Protein AF-A0A1C5WL73-F1 (afdb_monomer)

Structure (mmCIF, N/CA/C/O backbone):
data_AF-A0A1C5WL73-F1
#
_entry.id   AF-A0A1C5WL73-F1
#
loop_
_atom_site.group_PDB
_atom_site.id
_atom_site.type_symbol
_atom_site.label_atom_id
_atom_site.label_alt_id
_atom_site.label_comp_id
_atom_site.label_asym_id
_atom_site.label_entity_id
_atom_site.label_seq_id
_atom_site.pdbx_PDB_ins_code
_atom_site.Cartn_x
_atom_site.Cartn_y
_atom_site.Cartn_z
_atom_site.occupancy
_atom_site.B_iso_or_equiv
_atom_site.auth_seq_id
_atom_site.auth_comp_id
_atom_site.auth_asym_id
_atom_site.auth_atom_id
_atom_site.pdbx_PDB_model_num
ATOM 1 N N . MET A 1 1 ? 8.509 -14.985 10.204 1.00 79.94 1 MET A N 1
ATOM 2 C CA . MET A 1 1 ? 7.549 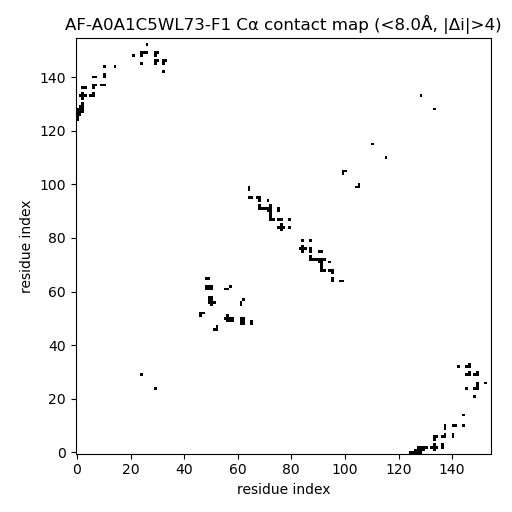-15.998 10.699 1.00 79.94 1 MET A CA 1
ATOM 3 C C . MET A 1 1 ? 7.414 -15.956 12.215 1.00 79.94 1 MET A C 1
ATOM 5 O O . MET A 1 1 ? 6.325 -15.650 12.672 1.00 79.94 1 MET A O 1
ATOM 9 N N . GLY A 1 2 ? 8.491 -16.142 12.996 1.00 83.69 2 GLY A N 1
ATOM 10 C CA . GLY A 1 2 ? 8.420 -16.060 14.467 1.00 83.69 2 GLY A CA 1
ATOM 11 C C . GLY A 1 2 ? 7.884 -14.722 14.998 1.00 83.69 2 GLY A C 1
ATOM 12 O O . GLY A 1 2 ? 7.007 -14.712 15.851 1.00 83.69 2 GLY A O 1
ATOM 13 N N . ALA A 1 3 ? 8.327 -13.600 14.417 1.00 87.06 3 ALA A N 1
ATOM 14 C CA . ALA A 1 3 ? 7.825 -12.265 14.759 1.00 87.06 3 ALA A CA 1
ATOM 15 C C . ALA A 1 3 ? 6.327 -12.059 14.473 1.00 87.06 3 ALA A C 1
ATOM 17 O O . ALA A 1 3 ? 5.632 -11.468 15.286 1.00 87.06 3 ALA A O 1
ATOM 18 N N . VAL A 1 4 ? 5.825 -12.590 13.353 1.00 88.19 4 VAL A N 1
ATOM 19 C CA . VAL A 1 4 ? 4.406 -12.489 12.965 1.00 88.19 4 VAL A CA 1
ATOM 20 C C . VAL A 1 4 ? 3.526 -13.345 13.872 1.00 88.19 4 VAL A C 1
ATOM 22 O O . VAL A 1 4 ? 2.472 -12.888 14.291 1.00 88.19 4 VAL A O 1
ATOM 25 N N . LEU A 1 5 ? 3.983 -14.547 14.238 1.00 89.19 5 LEU A N 1
ATOM 26 C CA . LEU A 1 5 ? 3.274 -15.417 15.182 1.00 89.19 5 LEU A CA 1
ATOM 27 C C . LEU A 1 5 ? 3.154 -14.775 16.569 1.00 89.19 5 LEU A C 1
ATOM 29 O O . LEU A 1 5 ? 2.060 -14.706 17.119 1.00 89.19 5 LEU A O 1
ATOM 33 N N . ILE A 1 6 ? 4.268 -14.285 17.123 1.00 89.31 6 ILE A N 1
ATOM 34 C CA . ILE A 1 6 ? 4.273 -13.633 18.441 1.00 89.31 6 ILE A CA 1
ATOM 3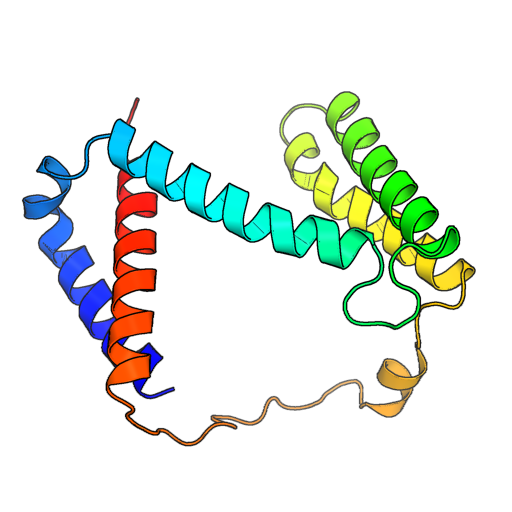5 C C . ILE A 1 6 ? 3.481 -12.326 18.396 1.00 89.31 6 ILE A C 1
ATOM 37 O O . ILE A 1 6 ? 2.661 -12.083 19.276 1.00 89.31 6 ILE A O 1
ATOM 41 N N . GLY A 1 7 ? 3.692 -11.507 17.365 1.00 88.44 7 GLY A N 1
ATOM 42 C CA . GLY A 1 7 ? 2.951 -10.266 17.183 1.00 88.44 7 GLY A CA 1
ATOM 43 C C . GLY A 1 7 ? 1.445 -10.503 17.102 1.00 88.44 7 GLY A C 1
ATOM 44 O O . GLY A 1 7 ? 0.702 -9.825 17.800 1.00 88.44 7 GLY A O 1
ATOM 45 N N . GLY A 1 8 ? 1.003 -11.500 16.330 1.00 88.75 8 GLY A N 1
ATOM 46 C CA . GLY A 1 8 ? -0.418 -11.817 16.178 1.00 88.75 8 GLY A CA 1
ATOM 47 C C . GLY A 1 8 ? -1.038 -12.382 17.457 1.00 88.75 8 GLY A C 1
ATOM 48 O O . GLY A 1 8 ? -2.182 -12.074 17.771 1.00 88.75 8 GLY A O 1
ATOM 49 N N . LEU A 1 9 ? -0.280 -13.151 18.250 1.00 90.44 9 LEU A N 1
ATOM 50 C CA . LEU A 1 9 ? -0.714 -13.578 19.587 1.00 90.44 9 LEU A CA 1
ATOM 51 C C . LEU A 1 9 ? -0.907 -12.383 20.530 1.00 90.44 9 LEU A C 1
ATOM 53 O O . LEU A 1 9 ? -1.890 -12.332 21.270 1.00 90.44 9 LEU A O 1
ATOM 57 N N . ILE A 1 10 ? 0.017 -11.420 20.498 1.00 88.31 10 ILE A N 1
ATOM 58 C CA . ILE A 1 10 ? -0.059 -10.203 21.313 1.00 88.31 10 ILE A CA 1
ATOM 59 C C . ILE A 1 10 ? -1.235 -9.329 20.865 1.00 88.31 10 ILE A C 1
ATOM 61 O O . ILE A 1 10 ? -2.013 -8.900 21.711 1.00 88.31 10 ILE A O 1
ATOM 65 N N . GLU A 1 11 ? -1.403 -9.105 19.560 1.00 87.00 11 GLU A N 1
ATOM 66 C CA . GLU A 1 11 ? -2.535 -8.353 19.002 1.00 87.00 11 GLU A CA 1
ATOM 67 C C . GLU A 1 11 ? -3.869 -9.018 19.328 1.00 87.00 11 GLU A C 1
ATOM 69 O O . GLU A 1 11 ? -4.788 -8.346 19.780 1.00 87.00 11 GLU A O 1
ATOM 74 N N . GLY A 1 12 ? -3.967 -10.341 19.177 1.00 86.25 12 GLY A N 1
ATOM 75 C CA . GLY A 1 12 ? -5.165 -11.093 19.538 1.00 86.25 12 GLY A CA 1
ATOM 76 C C . GLY A 1 12 ? -5.514 -10.930 21.018 1.00 86.25 12 GLY A C 1
ATOM 77 O O . GLY A 1 12 ? -6.669 -10.683 21.357 1.00 86.25 12 GLY A O 1
ATOM 78 N N . CYS A 1 13 ? -4.514 -10.982 21.902 1.00 86.81 13 CYS A N 1
ATOM 79 C CA . CYS A 1 13 ? -4.705 -10.709 23.326 1.00 86.81 13 CYS A CA 1
ATOM 80 C C . CYS A 1 13 ? -5.170 -9.259 23.567 1.00 86.81 13 CYS A C 1
ATOM 82 O O . CYS A 1 13 ? -6.152 -9.036 24.270 1.00 86.81 13 CYS A O 1
ATOM 84 N N . LEU A 1 14 ? -4.536 -8.273 22.924 1.00 82.75 14 LEU A N 1
ATOM 85 C CA . LEU A 1 14 ? -4.933 -6.860 23.003 1.00 82.75 14 LEU A CA 1
ATOM 86 C C . LEU A 1 14 ? -6.360 -6.621 22.486 1.00 82.75 14 LEU A C 1
ATOM 88 O O . LEU A 1 14 ? -7.105 -5.854 23.091 1.00 82.75 14 LEU A O 1
ATOM 92 N N . GLY A 1 15 ? -6.760 -7.307 21.415 1.00 81.94 15 GLY A N 1
ATOM 93 C CA . GLY A 1 15 ? -8.109 -7.266 20.858 1.00 81.94 15 GLY A CA 1
ATOM 94 C C . GLY A 1 15 ? -9.160 -7.807 21.828 1.00 81.94 15 GLY A C 1
ATOM 95 O O . GLY A 1 15 ? -10.231 -7.218 21.967 1.00 81.94 15 GLY A O 1
ATOM 96 N N . LEU A 1 16 ? -8.844 -8.867 22.578 1.00 82.56 16 LEU A N 1
ATOM 97 C CA . LEU A 1 16 ? -9.726 -9.377 23.637 1.00 82.56 16 LEU A CA 1
ATOM 98 C C . LEU A 1 16 ? -9.891 -8.370 24.790 1.00 82.56 16 LEU A C 1
ATOM 100 O O . LEU A 1 16 ? -10.983 -8.253 25.347 1.00 82.56 16 LEU A O 1
ATOM 104 N N . LEU A 1 17 ? -8.843 -7.604 25.111 1.00 81.19 17 LEU A N 1
ATOM 105 C CA . LEU A 1 17 ? -8.872 -6.528 26.112 1.00 81.19 17 LEU A CA 1
ATOM 106 C C . LEU A 1 17 ? -9.294 -5.160 25.530 1.00 81.19 17 LEU A C 1
ATOM 108 O O . LEU A 1 17 ? -9.256 -4.141 26.228 1.00 81.19 17 LEU A O 1
ATOM 112 N N . ALA A 1 18 ? -9.754 -5.107 24.273 1.00 74.19 18 ALA A N 1
ATOM 113 C CA . ALA A 1 18 ? -10.097 -3.852 23.600 1.00 74.19 18 ALA A CA 1
ATOM 114 C C . ALA A 1 18 ? -11.206 -3.073 24.321 1.00 74.19 18 ALA A C 1
ATOM 116 O O . ALA A 1 18 ? -11.257 -1.847 24.229 1.00 74.19 18 ALA A O 1
ATOM 117 N N . ARG A 1 19 ? -12.075 -3.757 25.080 1.00 69.31 19 ARG A N 1
ATOM 118 C CA . ARG A 1 19 ? -13.153 -3.125 25.857 1.00 69.31 19 ARG A CA 1
ATOM 119 C C . ARG A 1 19 ? -12.631 -2.116 26.885 1.00 69.31 19 ARG A C 1
ATOM 121 O O . ARG A 1 19 ? -13.306 -1.113 27.115 1.00 69.31 19 ARG A O 1
ATOM 128 N N . ASP A 1 20 ? -11.444 -2.351 27.437 1.00 73.38 20 ASP A N 1
ATOM 129 C CA . ASP A 1 20 ? -10.858 -1.517 28.487 1.00 73.38 20 ASP A CA 1
ATOM 130 C C . ASP A 1 20 ? -10.009 -0.375 27.908 1.00 73.38 20 ASP A C 1
ATOM 132 O O . ASP A 1 20 ? -10.030 0.744 28.422 1.00 73.38 20 ASP A O 1
ATOM 136 N N . TRP A 1 21 ? -9.311 -0.618 26.792 1.00 73.50 21 TRP A N 1
ATOM 137 C CA . TRP A 1 21 ? -8.377 0.352 26.198 1.00 73.50 21 TRP A CA 1
ATOM 138 C C . TRP A 1 21 ? -8.976 1.213 25.081 1.00 73.50 21 TRP A C 1
ATOM 140 O O . TRP A 1 21 ? -8.447 2.291 24.803 1.00 73.50 21 TRP A O 1
ATOM 150 N N . LYS A 1 22 ? -10.122 0.831 24.496 1.00 72.44 22 LYS A N 1
ATOM 151 C CA . LYS A 1 22 ? -10.846 1.651 23.500 1.00 72.44 22 LYS A CA 1
ATOM 152 C C . LYS A 1 22 ? -11.170 3.061 23.990 1.00 72.44 22 LYS A C 1
ATOM 154 O O . LYS A 1 22 ? -11.301 3.968 23.179 1.00 72.44 22 LYS A O 1
ATOM 159 N N . LYS A 1 23 ? -11.296 3.260 25.308 1.00 70.75 23 LYS A N 1
ATOM 160 C CA . LYS A 1 23 ? -11.558 4.575 25.910 1.00 70.75 23 LYS A CA 1
ATOM 161 C C . LYS A 1 23 ? -10.411 5.563 25.663 1.00 70.75 23 LYS A C 1
ATOM 163 O O . LYS A 1 23 ? -10.648 6.765 25.611 1.00 70.75 23 LYS A O 1
ATOM 168 N N . ASN A 1 24 ? -9.194 5.053 25.492 1.00 72.31 24 ASN A N 1
ATOM 169 C CA . ASN A 1 24 ? -7.996 5.859 25.282 1.00 72.31 24 ASN A CA 1
ATOM 170 C C . ASN A 1 24 ? -7.772 6.184 23.795 1.00 72.31 24 ASN A C 1
ATOM 172 O O . ASN A 1 24 ? -7.043 7.121 23.481 1.00 72.31 24 ASN A O 1
ATOM 176 N N . ILE A 1 25 ? -8.408 5.438 22.884 1.00 75.44 25 ILE A N 1
ATOM 177 C CA . ILE A 1 25 ? -8.345 5.669 21.439 1.00 75.44 25 ILE A CA 1
ATOM 178 C C . ILE A 1 25 ? -9.544 6.529 21.037 1.00 75.44 25 ILE A C 1
ATOM 180 O O . ILE A 1 25 ? -10.644 6.042 20.781 1.00 75.44 25 ILE A O 1
ATOM 184 N N . THR A 1 26 ? -9.337 7.842 21.021 1.00 80.12 26 THR A N 1
ATOM 185 C CA . THR A 1 26 ? -10.333 8.789 20.514 1.00 80.12 26 THR A CA 1
ATOM 186 C C . THR A 1 26 ? -10.360 8.768 18.977 1.00 80.12 26 THR A C 1
ATOM 188 O O . THR A 1 26 ? -9.337 8.474 18.353 1.00 80.12 26 THR A O 1
ATOM 191 N N . PRO A 1 27 ? -11.490 9.126 18.333 1.00 80.69 27 PRO A N 1
ATOM 192 C CA . PRO A 1 27 ? -11.594 9.152 16.868 1.00 80.69 27 PRO A CA 1
ATOM 193 C C . PRO A 1 27 ? -10.505 9.994 16.184 1.00 80.69 27 PRO A C 1
ATOM 195 O O . PRO A 1 27 ? -10.025 9.641 15.112 1.00 80.69 27 PRO A O 1
ATOM 198 N N . ILE A 1 28 ? -10.051 11.073 16.837 1.00 85.75 28 ILE A N 1
ATOM 199 C CA . ILE A 1 28 ? -8.956 11.924 16.346 1.00 85.75 28 ILE A CA 1
ATOM 200 C C . ILE A 1 28 ? -7.620 11.162 16.264 1.00 85.75 28 ILE A C 1
ATOM 202 O O . ILE A 1 28 ? -6.869 11.341 15.305 1.00 85.75 28 ILE A O 1
ATOM 206 N N . VAL A 1 29 ? -7.334 10.275 17.226 1.00 85.38 29 VAL A N 1
ATOM 207 C CA . VAL A 1 29 ? -6.114 9.453 17.232 1.00 85.38 29 VAL A CA 1
ATOM 208 C C . VAL A 1 29 ? -6.176 8.434 16.099 1.00 85.38 29 VAL A C 1
ATOM 210 O O . VAL A 1 29 ? -5.238 8.367 15.307 1.00 85.38 29 VAL A O 1
ATOM 213 N N . ALA A 1 30 ? -7.290 7.713 15.955 1.00 85.31 30 ALA A N 1
ATOM 214 C CA . ALA A 1 30 ? -7.462 6.756 14.862 1.00 85.31 30 ALA A CA 1
ATOM 215 C C . ALA A 1 30 ? -7.333 7.430 13.483 1.00 85.31 30 ALA A C 1
ATOM 217 O O . ALA A 1 30 ? -6.559 6.969 12.645 1.00 85.31 30 ALA A O 1
ATOM 218 N N . ALA A 1 31 ? -7.983 8.581 13.277 1.00 87.38 31 ALA A N 1
ATOM 219 C CA . ALA A 1 31 ? -7.877 9.340 12.031 1.00 87.38 31 ALA A CA 1
ATOM 220 C C . ALA A 1 31 ? -6.430 9.770 11.722 1.00 87.38 31 ALA A C 1
ATOM 222 O O . ALA A 1 31 ? -5.981 9.659 10.578 1.00 87.38 31 ALA A O 1
ATOM 223 N N . SER A 1 32 ? -5.673 10.221 12.732 1.00 90.50 32 SER A N 1
ATOM 224 C CA . SER A 1 32 ? -4.259 10.589 12.556 1.00 90.50 32 SER A CA 1
ATOM 225 C C . SER A 1 32 ? -3.382 9.398 12.157 1.00 90.50 32 SER A C 1
ATOM 227 O O . SER A 1 32 ? -2.529 9.528 11.277 1.00 90.50 32 SER A O 1
ATOM 229 N N . VAL A 1 33 ? -3.631 8.226 12.747 1.00 89.88 33 VAL A N 1
ATOM 230 C CA . VAL A 1 33 ? -2.900 6.992 12.454 1.00 89.88 33 VAL A CA 1
ATOM 231 C C . VAL A 1 33 ? -3.185 6.542 11.022 1.00 89.88 33 VAL A C 1
ATOM 233 O O . VAL A 1 33 ? -2.245 6.375 10.247 1.00 89.88 33 VAL A O 1
ATOM 236 N N . VAL A 1 34 ? -4.459 6.458 10.629 1.00 89.44 34 VAL A N 1
ATOM 237 C CA . VAL A 1 34 ? -4.865 6.070 9.266 1.00 89.44 34 VAL A CA 1
ATOM 238 C C . VAL A 1 34 ? -4.311 7.039 8.219 1.00 89.44 34 VAL A C 1
ATOM 240 O O . VAL A 1 34 ? -3.775 6.619 7.194 1.00 89.44 34 VAL A O 1
ATOM 243 N N . THR A 1 35 ? -4.344 8.345 8.498 1.00 92.06 35 THR A N 1
ATOM 244 C CA . THR A 1 35 ? -3.759 9.360 7.607 1.00 92.06 35 THR A CA 1
ATOM 245 C C . THR A 1 35 ? -2.245 9.180 7.463 1.00 92.06 35 THR A C 1
ATOM 247 O O . THR A 1 35 ? -1.714 9.281 6.357 1.00 92.06 35 THR A O 1
ATOM 250 N N . SER A 1 36 ? -1.543 8.863 8.555 1.00 91.81 36 SER A N 1
ATOM 251 C CA . SER A 1 36 ? -0.099 8.597 8.541 1.00 91.81 36 SER A CA 1
ATOM 252 C C . SER A 1 36 ? 0.257 7.341 7.730 1.00 91.81 36 SER A C 1
ATOM 254 O O . SER A 1 36 ? 1.206 7.361 6.936 1.00 91.81 36 SER A O 1
ATOM 256 N N . ILE A 1 37 ? -0.541 6.271 7.850 1.00 91.25 37 ILE A N 1
ATOM 257 C CA . ILE A 1 37 ? -0.411 5.060 7.020 1.00 91.25 37 ILE A CA 1
ATOM 258 C C . ILE A 1 37 ? -0.610 5.426 5.545 1.00 91.25 37 ILE A C 1
ATOM 260 O O . ILE A 1 37 ? 0.234 5.099 4.707 1.00 91.25 37 ILE A O 1
ATOM 264 N N . GLY A 1 38 ? -1.673 6.171 5.232 1.00 91.50 38 GLY A N 1
ATOM 265 C CA . GLY A 1 38 ? -1.964 6.634 3.876 1.00 91.50 38 GLY A CA 1
ATOM 266 C C . GLY A 1 38 ? -0.824 7.459 3.273 1.00 91.50 38 GLY A C 1
ATOM 267 O O . GLY A 1 38 ? -0.405 7.202 2.145 1.00 91.50 38 GLY A O 1
ATOM 268 N N . PHE A 1 39 ? -0.257 8.397 4.034 1.00 93.81 39 PHE A N 1
ATOM 269 C CA . PHE A 1 39 ? 0.871 9.218 3.584 1.00 93.81 39 PHE A CA 1
ATOM 270 C C . PHE A 1 39 ? 2.149 8.391 3.372 1.00 93.81 39 PHE A C 1
ATOM 272 O O . PHE A 1 39 ? 2.875 8.588 2.393 1.00 93.81 39 PHE A O 1
ATOM 279 N N . SER A 1 40 ? 2.395 7.408 4.239 1.00 92.19 40 SER A N 1
ATOM 280 C CA . SER A 1 40 ? 3.520 6.479 4.093 1.00 92.19 40 SER A CA 1
ATOM 281 C C . SER A 1 40 ? 3.395 5.658 2.804 1.00 92.19 40 SER A C 1
ATOM 283 O O . SER A 1 40 ? 4.353 5.560 2.031 1.00 92.19 40 SER A O 1
ATOM 285 N N . LEU A 1 41 ? 2.197 5.142 2.513 1.00 93.19 41 LEU A N 1
ATOM 286 C CA . LEU A 1 41 ? 1.903 4.392 1.288 1.00 93.19 41 LEU A CA 1
ATOM 287 C C . LEU A 1 41 ? 1.905 5.270 0.031 1.00 93.19 41 LEU A C 1
ATOM 289 O O . LEU A 1 41 ? 2.301 4.803 -1.039 1.00 93.19 41 LEU A O 1
ATOM 293 N N . PHE A 1 42 ? 1.537 6.547 0.143 1.00 93.06 42 PHE A N 1
ATOM 294 C CA . PHE A 1 42 ? 1.576 7.492 -0.974 1.00 93.06 42 PHE A CA 1
ATOM 295 C C . PHE A 1 42 ? 2.989 7.628 -1.566 1.00 93.06 42 PHE A C 1
ATOM 297 O O . PHE A 1 42 ? 3.157 7.653 -2.789 1.00 93.06 42 PHE A O 1
ATOM 304 N N . SER A 1 43 ? 4.026 7.630 -0.724 1.00 90.19 43 SER A N 1
ATOM 305 C CA . SER A 1 43 ? 5.422 7.670 -1.187 1.00 90.19 43 SER A CA 1
ATOM 306 C C . SER A 1 43 ? 5.808 6.433 -2.016 1.00 90.19 43 SER A C 1
ATOM 308 O O . SER A 1 43 ? 6.471 6.538 -3.050 1.00 90.19 43 SER A O 1
ATOM 310 N N . VAL A 1 44 ? 5.326 5.254 -1.621 1.00 91.75 44 VAL A N 1
ATOM 311 C CA . VAL A 1 44 ? 5.548 4.000 -2.352 1.00 91.75 44 VAL A CA 1
ATOM 312 C C . VAL A 1 44 ? 4.758 4.002 -3.662 1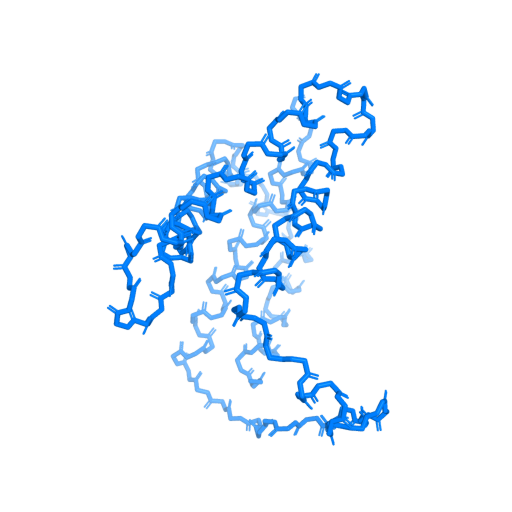.00 91.75 44 VAL A C 1
ATOM 314 O O . VAL A 1 44 ? 5.279 3.595 -4.702 1.00 91.75 44 VAL A O 1
ATOM 317 N N . GLY A 1 45 ? 3.532 4.530 -3.641 1.00 90.12 45 GLY A N 1
ATOM 318 C CA . GLY A 1 45 ? 2.686 4.696 -4.822 1.00 90.12 45 GLY A CA 1
ATOM 319 C C . GLY A 1 45 ? 3.309 5.614 -5.874 1.00 90.12 45 GLY A C 1
ATOM 320 O O . GLY A 1 45 ? 3.422 5.221 -7.034 1.00 90.12 45 GLY A O 1
ATOM 321 N N . THR A 1 46 ? 3.785 6.799 -5.480 1.00 89.38 46 THR A N 1
ATOM 322 C CA . THR A 1 46 ? 4.460 7.742 -6.397 1.00 89.38 46 THR A CA 1
ATOM 323 C C . THR A 1 46 ? 5.757 7.162 -6.962 1.00 89.38 46 THR A C 1
ATOM 325 O O . THR A 1 46 ? 6.057 7.339 -8.145 1.00 89.38 46 THR A O 1
ATOM 328 N N . ARG A 1 47 ? 6.496 6.383 -6.164 1.00 90.38 47 ARG A N 1
ATOM 329 C CA . ARG A 1 47 ? 7.679 5.664 -6.648 1.00 90.38 47 ARG A CA 1
ATOM 330 C C . ARG A 1 47 ? 7.326 4.575 -7.666 1.00 90.38 47 ARG A C 1
ATOM 332 O O . ARG A 1 47 ? 7.997 4.442 -8.688 1.00 90.38 47 ARG A O 1
ATOM 339 N N . SER A 1 48 ? 6.262 3.816 -7.426 1.00 89.00 48 SER A N 1
ATOM 340 C CA . SER A 1 48 ? 5.767 2.825 -8.387 1.00 89.00 48 SER A CA 1
ATOM 341 C C . SER A 1 48 ? 5.299 3.493 -9.688 1.00 89.00 48 SER A C 1
ATOM 343 O O . SER A 1 48 ? 5.684 3.071 -10.777 1.00 89.00 48 SER A O 1
ATOM 345 N N . PHE A 1 49 ? 4.586 4.618 -9.575 1.00 88.69 49 PHE A N 1
ATOM 346 C CA . PHE A 1 49 ? 4.122 5.435 -10.700 1.00 88.69 49 PHE A CA 1
ATOM 347 C C . PHE A 1 49 ? 5.269 5.917 -11.603 1.00 88.69 49 PHE A C 1
ATOM 349 O O . PHE A 1 49 ? 5.136 5.950 -12.825 1.00 88.69 49 PHE A O 1
ATOM 356 N N . GLY A 1 50 ? 6.423 6.246 -11.018 1.00 86.00 50 GLY A N 1
ATOM 357 C CA . GLY A 1 50 ? 7.621 6.639 -11.762 1.00 86.00 50 GLY A CA 1
ATOM 358 C C . GLY A 1 50 ? 8.341 5.493 -12.487 1.00 86.00 50 GLY A C 1
ATOM 359 O O . GLY A 1 50 ? 9.221 5.761 -13.303 1.00 86.00 50 GLY A O 1
ATOM 360 N N . GLY A 1 51 ? 7.992 4.225 -12.249 1.00 83.12 51 GLY A N 1
ATOM 361 C CA . GLY A 1 51 ? 8.696 3.066 -12.818 1.00 83.12 51 GLY A CA 1
ATOM 362 C C . GLY A 1 51 ? 9.533 2.262 -11.819 1.00 83.12 51 GLY A C 1
ATOM 363 O O . GLY A 1 51 ? 10.419 1.507 -12.231 1.00 83.12 51 GLY A O 1
ATOM 364 N N . GLY A 1 52 ? 9.269 2.412 -10.518 1.00 85.88 52 GLY A N 1
ATOM 365 C CA . GLY A 1 52 ? 9.814 1.556 -9.463 1.00 85.88 52 GLY A CA 1
ATOM 366 C C . GLY A 1 52 ? 11.296 1.789 -9.162 1.00 85.88 52 GLY A C 1
ATOM 367 O O . GLY A 1 52 ? 11.783 2.915 -9.171 1.00 85.88 52 GLY A O 1
ATOM 368 N N . TYR A 1 53 ? 12.020 0.713 -8.854 1.00 79.44 53 TYR A N 1
ATOM 369 C CA . TYR A 1 53 ? 13.456 0.738 -8.532 1.00 79.44 53 TYR A CA 1
ATOM 370 C C . TYR A 1 53 ? 14.342 0.523 -9.772 1.00 79.44 53 TYR A C 1
ATOM 372 O O . TYR A 1 53 ? 15.437 -0.017 -9.662 1.00 79.44 53 TYR A O 1
ATOM 380 N N . SER A 1 54 ? 13.852 0.902 -10.956 1.00 77.69 54 SER A N 1
ATOM 381 C CA . SER A 1 54 ? 14.586 0.757 -12.217 1.00 77.69 54 SER A CA 1
ATOM 382 C C . SER A 1 54 ? 15.339 2.036 -12.587 1.00 77.69 54 SER A C 1
ATOM 384 O O . SER A 1 54 ? 14.936 3.136 -12.213 1.00 77.69 54 SER A O 1
ATOM 386 N N . GLU A 1 55 ? 16.395 1.906 -13.393 1.00 71.69 55 GLU A N 1
ATOM 387 C CA . GLU A 1 55 ? 17.124 3.053 -13.961 1.00 71.69 55 GLU A CA 1
ATOM 388 C C . GLU A 1 55 ? 16.248 3.921 -14.883 1.00 71.69 55 GLU A C 1
ATOM 390 O O . GLU A 1 55 ? 16.551 5.080 -15.134 1.00 71.69 55 GLU A O 1
ATOM 395 N N . SER A 1 56 ? 15.114 3.389 -15.354 1.00 75.00 56 SER A N 1
ATOM 396 C CA . SER A 1 56 ? 14.120 4.111 -16.161 1.00 75.00 56 SER A CA 1
ATOM 397 C C . SER A 1 56 ? 13.104 4.900 -15.319 1.00 75.00 56 SER A C 1
ATOM 399 O O . SER A 1 56 ? 11.999 5.201 -15.799 1.00 75.00 56 SER A O 1
ATOM 401 N N . PHE A 1 57 ? 13.436 5.209 -14.063 1.00 81.62 57 PHE A N 1
ATOM 402 C CA . PHE A 1 57 ? 12.593 6.017 -13.189 1.00 81.62 57 PHE A CA 1
ATOM 403 C C . PHE A 1 57 ? 12.321 7.392 -13.815 1.00 81.62 57 PHE A C 1
ATOM 405 O O . PHE A 1 57 ? 13.233 8.086 -14.255 1.00 81.62 57 PHE A O 1
ATOM 412 N N . GLY A 1 58 ? 11.050 7.779 -13.895 1.00 79.00 58 GLY A N 1
ATOM 413 C CA . GLY A 1 58 ? 10.626 9.032 -14.519 1.00 79.00 58 GLY A CA 1
ATOM 414 C C . GLY A 1 58 ? 10.651 9.026 -16.051 1.00 79.00 58 GLY A C 1
ATOM 415 O O . GLY A 1 58 ? 10.452 10.078 -16.654 1.00 79.00 58 GLY A O 1
ATOM 416 N N . SER A 1 59 ? 10.857 7.877 -16.713 1.00 87.00 59 SER A N 1
ATOM 417 C CA . SER A 1 59 ? 10.754 7.825 -18.177 1.00 87.00 59 SER A CA 1
ATOM 418 C C . SER A 1 59 ? 9.359 8.259 -18.644 1.00 87.00 59 SER A C 1
ATOM 420 O O . SER A 1 59 ? 8.345 7.888 -18.043 1.00 87.00 59 SER A O 1
ATOM 422 N N . ALA A 1 60 ? 9.291 8.987 -19.765 1.00 85.50 60 ALA A N 1
ATOM 423 C CA . ALA A 1 60 ? 8.026 9.459 -20.336 1.00 85.50 60 ALA A CA 1
ATOM 424 C C . ALA A 1 60 ? 7.016 8.316 -20.541 1.00 85.50 60 ALA A C 1
ATOM 426 O O . ALA A 1 60 ? 5.822 8.494 -20.334 1.00 85.50 60 ALA A O 1
ATOM 427 N N . LYS A 1 61 ? 7.502 7.109 -20.865 1.00 85.69 61 LYS A N 1
ATOM 428 C CA . LYS A 1 61 ? 6.676 5.903 -21.003 1.00 85.69 61 LYS A CA 1
ATOM 429 C C . LYS A 1 61 ? 6.061 5.442 -19.672 1.00 85.69 61 LYS A C 1
ATOM 431 O O . LYS A 1 61 ? 4.914 5.016 -19.668 1.00 85.69 61 LYS A O 1
ATOM 436 N N . ASN A 1 62 ? 6.799 5.487 -18.561 1.00 88.12 62 ASN A N 1
ATOM 437 C CA . ASN A 1 62 ? 6.273 5.094 -17.244 1.00 88.12 62 ASN A CA 1
ATOM 438 C C . ASN A 1 62 ? 5.260 6.112 -16.724 1.00 88.12 62 ASN A C 1
ATOM 440 O O . ASN A 1 62 ? 4.176 5.732 -16.292 1.00 88.12 62 ASN A O 1
ATOM 444 N N . LEU A 1 63 ? 5.583 7.401 -16.850 1.00 89.75 63 LEU A N 1
ATOM 445 C CA . LEU A 1 63 ? 4.684 8.474 -16.439 1.00 89.75 63 LEU A CA 1
ATOM 446 C C . LEU A 1 63 ? 3.395 8.470 -17.261 1.00 89.75 63 LEU A C 1
ATOM 448 O O . LEU A 1 63 ? 2.317 8.573 -16.691 1.00 89.75 63 LEU A O 1
ATOM 452 N N . LEU A 1 64 ? 3.482 8.283 -18.580 1.00 90.94 64 LEU A N 1
ATOM 453 C CA . LEU A 1 64 ? 2.306 8.205 -19.446 1.00 90.94 64 LEU A CA 1
ATOM 454 C C . LEU A 1 64 ? 1.425 6.995 -19.098 1.00 90.94 64 LEU A C 1
ATOM 456 O O . LEU A 1 64 ? 0.211 7.146 -18.989 1.00 90.94 64 LEU A O 1
ATOM 460 N N . LEU A 1 65 ? 2.020 5.825 -18.837 1.00 91.38 65 LEU A N 1
ATOM 461 C CA . LEU A 1 65 ? 1.284 4.643 -18.374 1.00 91.38 65 LEU A CA 1
ATOM 462 C C . LEU A 1 65 ? 0.561 4.912 -17.043 1.00 91.38 65 LEU A C 1
ATOM 464 O O . LEU A 1 65 ? -0.629 4.617 -16.912 1.00 91.38 65 LEU A O 1
ATOM 468 N N . GLY A 1 66 ? 1.263 5.504 -16.073 1.00 91.00 66 GLY A N 1
ATOM 469 C CA . GLY A 1 66 ? 0.699 5.876 -14.779 1.00 91.00 66 GLY A CA 1
ATOM 470 C C . GLY A 1 66 ? -0.442 6.887 -14.912 1.00 91.00 66 GLY A C 1
ATOM 471 O O . GLY A 1 66 ? -1.515 6.675 -14.349 1.00 91.00 66 GLY A O 1
ATOM 472 N N . ILE A 1 67 ? -0.250 7.950 -15.700 1.00 93.88 67 ILE A N 1
ATOM 473 C CA . ILE A 1 67 ? -1.253 9.001 -15.933 1.00 93.88 67 ILE A CA 1
ATOM 474 C C . ILE A 1 67 ? -2.507 8.416 -16.576 1.00 93.88 67 ILE A C 1
ATOM 476 O O . ILE A 1 67 ? -3.605 8.725 -16.123 1.00 93.88 67 ILE A O 1
ATOM 480 N N . ILE A 1 68 ? -2.374 7.559 -17.593 1.00 93.75 68 ILE A N 1
ATOM 481 C CA . ILE A 1 68 ? -3.546 6.967 -18.249 1.00 93.75 68 ILE A CA 1
ATOM 482 C C . ILE A 1 68 ? -4.288 6.023 -17.296 1.00 93.75 68 ILE A C 1
ATOM 484 O O . ILE A 1 68 ? -5.513 6.068 -17.227 1.00 93.75 68 ILE A O 1
ATOM 488 N N . THR A 1 69 ? -3.563 5.216 -16.519 1.00 94.19 69 THR A N 1
ATOM 489 C CA . THR A 1 69 ? -4.149 4.330 -15.496 1.00 94.19 69 THR A CA 1
ATOM 490 C C . THR A 1 69 ? -4.926 5.136 -14.450 1.00 94.19 69 THR A C 1
ATOM 492 O O . THR A 1 69 ? -6.070 4.813 -14.121 1.00 94.19 69 THR A O 1
ATOM 495 N N . LEU A 1 70 ? -4.326 6.225 -13.962 1.00 93.75 70 LEU A N 1
ATOM 496 C CA . LEU A 1 70 ? -4.940 7.140 -13.004 1.00 93.75 70 LEU A CA 1
ATOM 497 C C . LEU A 1 70 ? -6.171 7.828 -13.609 1.00 93.75 70 LEU A C 1
ATOM 499 O O . LEU A 1 70 ? -7.231 7.843 -12.988 1.00 93.75 70 LEU A O 1
ATOM 503 N N . ALA A 1 71 ? -6.062 8.344 -14.834 1.00 94.94 71 ALA A N 1
ATOM 504 C CA . ALA A 1 71 ? -7.162 8.988 -15.541 1.00 94.94 71 ALA A CA 1
ATOM 505 C C . ALA A 1 71 ? -8.331 8.020 -15.767 1.00 94.94 71 ALA A C 1
ATOM 507 O O . ALA A 1 71 ? -9.474 8.391 -15.520 1.00 94.94 71 ALA A O 1
ATOM 508 N N . ALA A 1 72 ? -8.063 6.772 -16.162 1.00 93.75 72 ALA A N 1
ATOM 509 C CA . ALA A 1 72 ? -9.086 5.740 -16.316 1.00 93.75 72 ALA A CA 1
ATOM 510 C C . ALA A 1 72 ? -9.796 5.437 -14.986 1.00 93.75 72 ALA A C 1
ATOM 512 O O . ALA A 1 72 ? -11.025 5.350 -14.954 1.00 93.75 72 ALA A O 1
ATOM 513 N N . CYS A 1 73 ? -9.043 5.343 -13.884 1.00 93.38 73 CYS A N 1
ATOM 514 C CA . CYS A 1 73 ? -9.602 5.178 -12.542 1.00 93.38 73 CYS A CA 1
ATOM 515 C C . CYS A 1 73 ? -10.509 6.360 -12.154 1.00 93.38 73 CYS A C 1
ATOM 517 O O . CYS A 1 73 ? -11.647 6.149 -11.733 1.00 93.38 73 CYS A O 1
ATOM 519 N N . LEU A 1 74 ? -10.043 7.601 -12.335 1.00 93.12 74 LEU A N 1
ATOM 520 C CA . LEU A 1 74 ? -10.801 8.807 -11.979 1.00 93.12 74 LEU A CA 1
ATOM 521 C C . LEU A 1 74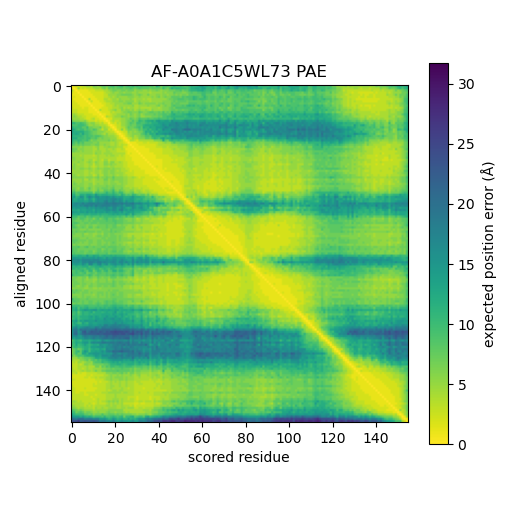 ? -12.047 8.987 -12.850 1.00 93.12 74 LEU A C 1
ATOM 523 O O . LEU A 1 74 ? -13.123 9.249 -12.320 1.00 93.12 74 LEU A O 1
ATOM 527 N N . LEU A 1 75 ? -11.925 8.816 -14.169 1.00 93.06 75 LEU A N 1
ATOM 528 C CA . LEU A 1 75 ? -13.058 8.902 -15.092 1.00 93.06 75 LEU A CA 1
ATOM 529 C C . LEU A 1 75 ? -14.126 7.878 -14.706 1.00 93.06 75 LEU A C 1
ATOM 531 O O . LEU A 1 75 ? -15.292 8.238 -14.549 1.00 93.06 75 LEU A O 1
ATOM 535 N N .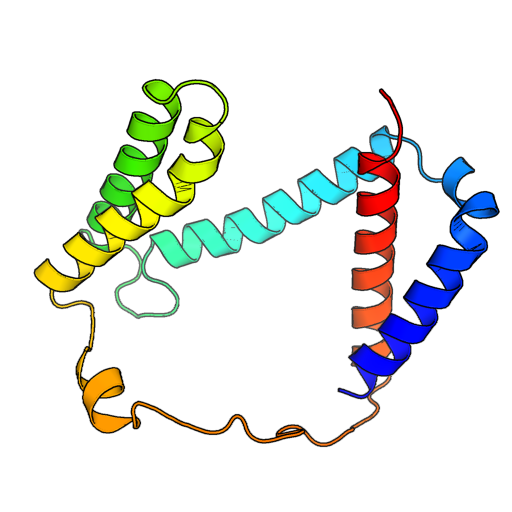 PHE A 1 76 ? -13.730 6.626 -14.458 1.00 91.81 76 PHE A N 1
ATOM 536 C CA . PHE A 1 76 ? -14.673 5.609 -14.006 1.00 91.81 76 PHE A CA 1
ATOM 537 C C . PHE A 1 76 ? -15.296 5.979 -12.659 1.00 91.81 76 PHE A C 1
ATOM 539 O O . PHE A 1 76 ? -16.502 5.844 -12.506 1.00 91.81 76 PHE A O 1
ATOM 546 N N . ASN A 1 77 ? -14.529 6.513 -11.705 1.00 92.00 77 ASN A N 1
ATOM 547 C CA . ASN A 1 77 ? -15.061 6.938 -10.408 1.00 92.00 77 ASN A CA 1
ATOM 548 C C . ASN A 1 77 ? -16.107 8.069 -10.522 1.00 92.00 77 ASN A C 1
ATOM 550 O O . ASN A 1 77 ? -17.094 8.068 -9.782 1.00 92.00 77 ASN A O 1
ATOM 554 N N . ILE A 1 78 ? -15.917 9.000 -11.465 1.00 90.81 78 ILE A N 1
ATOM 555 C CA . ILE A 1 78 ? -16.838 10.119 -11.717 1.00 90.81 78 ILE A CA 1
ATOM 556 C C . ILE A 1 78 ? -18.131 9.629 -12.385 1.00 90.81 78 ILE A C 1
ATOM 558 O O . ILE A 1 78 ? -19.220 10.016 -11.959 1.00 90.81 78 ILE A O 1
ATOM 562 N N . PHE A 1 79 ? -18.031 8.777 -13.410 1.00 88.31 79 PHE A N 1
ATOM 563 C CA . PHE A 1 79 ? -19.197 8.299 -14.166 1.00 88.31 79 PHE A CA 1
ATOM 564 C C . PHE A 1 79 ? -19.947 7.144 -13.480 1.00 88.31 79 PHE A C 1
ATOM 566 O O . PHE A 1 79 ? -21.145 6.958 -13.712 1.00 88.31 79 PHE A O 1
ATOM 573 N N . ALA A 1 80 ? -19.274 6.371 -12.626 1.00 85.38 80 ALA A N 1
ATOM 574 C CA . ALA A 1 80 ? -19.859 5.244 -11.913 1.00 85.38 80 ALA A CA 1
ATOM 575 C C . ALA A 1 80 ? -20.844 5.690 -10.820 1.00 85.38 80 ALA A C 1
ATOM 577 O O . ALA A 1 80 ? -20.602 6.625 -10.052 1.00 85.38 80 ALA A O 1
ATOM 578 N N . LYS A 1 81 ? -21.962 4.965 -10.694 1.00 81.81 81 LYS A N 1
ATOM 579 C CA . LYS A 1 81 ? -22.978 5.211 -9.661 1.00 81.81 81 LYS A CA 1
ATOM 580 C C . LYS A 1 81 ? -22.828 4.247 -8.483 1.00 81.81 81 LYS A C 1
ATOM 582 O O . LYS A 1 81 ? -22.726 3.038 -8.676 1.00 81.81 81 LYS A O 1
ATOM 587 N N . SER A 1 82 ? -22.904 4.798 -7.268 1.00 79.38 82 SER A N 1
ATOM 588 C CA . SER A 1 82 ? -22.992 4.075 -5.989 1.00 79.38 82 SER A CA 1
ATOM 589 C C . SER A 1 82 ? -21.953 2.946 -5.852 1.00 79.38 82 SER A C 1
ATOM 591 O O . SER A 1 82 ? -20.762 3.229 -5.754 1.00 79.38 82 SER A O 1
ATOM 593 N N . TYR A 1 83 ? -22.380 1.683 -5.898 1.00 79.38 83 TYR A N 1
ATOM 594 C CA . TYR A 1 83 ? -21.535 0.496 -5.758 1.00 79.38 83 TYR A CA 1
ATOM 595 C C . TYR A 1 83 ? -20.366 0.444 -6.757 1.00 79.38 83 TYR A C 1
ATOM 597 O O . TYR A 1 83 ? -19.248 0.074 -6.406 1.00 79.38 83 TYR A O 1
ATOM 605 N N . TRP A 1 84 ? -20.589 0.904 -7.991 1.00 83.69 84 TRP A N 1
ATOM 606 C CA . TRP A 1 84 ? -19.582 0.856 -9.053 1.00 83.69 84 TRP A CA 1
ATOM 607 C C . TRP A 1 84 ? -18.367 1.749 -8.775 1.00 83.69 84 TRP A C 1
ATOM 609 O O . TRP A 1 84 ? -17.302 1.519 -9.340 1.00 83.69 84 TRP A O 1
ATOM 619 N N . LYS A 1 85 ? -18.477 2.733 -7.871 1.00 83.69 85 LYS A N 1
ATOM 620 C CA . LYS A 1 85 ? -17.340 3.592 -7.513 1.00 83.69 85 LYS A CA 1
ATOM 621 C C . LYS A 1 85 ? -16.218 2.829 -6.814 1.00 83.69 85 LYS A C 1
ATOM 623 O O . LYS A 1 85 ? -15.062 3.175 -7.014 1.00 83.69 85 LYS A O 1
ATOM 628 N N . GLN A 1 86 ? -16.532 1.780 -6.049 1.00 84.62 86 GLN A N 1
ATOM 629 C CA . GLN A 1 86 ? -15.513 0.957 -5.381 1.00 84.62 86 GLN A CA 1
ATOM 630 C C . GLN A 1 86 ? -14.682 0.146 -6.390 1.00 84.62 86 GLN A C 1
ATOM 632 O O . GLN A 1 86 ? -13.502 -0.113 -6.175 1.00 84.62 86 GLN A O 1
ATOM 637 N N . LEU A 1 87 ? -15.276 -0.192 -7.539 1.00 89.50 87 LEU A N 1
ATOM 638 C CA . LEU A 1 87 ? -14.630 -0.937 -8.621 1.00 89.50 87 LEU A CA 1
ATOM 639 C C . LEU A 1 87 ? -13.728 -0.064 -9.509 1.00 89.50 87 LEU A C 1
ATOM 641 O O . LEU A 1 87 ? -13.055 -0.595 -10.392 1.00 89.50 87 LEU A O 1
ATOM 645 N N . SER A 1 88 ? -13.667 1.255 -9.290 1.00 90.25 88 SER A N 1
ATOM 646 C CA . SER A 1 88 ? -12.890 2.160 -10.148 1.00 90.25 88 SER A CA 1
ATOM 647 C C . SER A 1 88 ? -11.397 1.844 -10.154 1.00 90.25 88 SER A C 1
ATOM 649 O O . SER A 1 88 ? -10.757 1.931 -11.201 1.00 90.25 88 SER A O 1
ATOM 651 N N . VAL A 1 89 ? -10.852 1.415 -9.012 1.00 91.75 89 VAL A N 1
ATOM 652 C CA . VAL A 1 89 ? -9.442 1.018 -8.896 1.00 91.75 89 VAL A CA 1
ATOM 653 C C . VAL A 1 89 ? -9.165 -0.244 -9.711 1.00 91.75 89 VAL A C 1
ATOM 655 O O . VAL A 1 89 ? -8.177 -0.291 -10.442 1.00 91.75 89 VAL A O 1
ATOM 658 N N . LEU A 1 90 ? -10.060 -1.237 -9.646 1.00 92.56 90 LEU A N 1
ATOM 659 C CA . LEU A 1 90 ? -9.944 -2.463 -10.437 1.00 92.56 90 LEU A CA 1
ATOM 660 C C . LEU A 1 90 ? -10.018 -2.158 -11.937 1.00 92.56 90 LEU A C 1
ATOM 662 O O . LEU A 1 90 ? -9.200 -2.653 -12.709 1.00 92.56 90 LEU A O 1
ATOM 666 N N . PHE A 1 91 ? -10.961 -1.308 -12.348 1.00 92.62 91 PHE A N 1
ATOM 667 C CA . PHE A 1 91 ? -11.084 -0.883 -13.740 1.00 92.62 91 PHE A CA 1
ATOM 668 C C . PHE A 1 91 ? -9.819 -0.167 -14.234 1.00 92.62 91 PHE A C 1
ATOM 670 O O . PHE A 1 91 ? -9.279 -0.523 -15.282 1.00 92.62 91 PHE A O 1
ATOM 677 N N . GLY A 1 92 ? -9.307 0.794 -13.458 1.00 92.44 92 GLY A N 1
ATOM 678 C CA . GLY A 1 92 ? -8.056 1.485 -13.767 1.00 92.44 92 GLY A CA 1
ATOM 679 C C . GLY A 1 92 ? -6.889 0.510 -13.924 1.00 92.44 92 GLY A C 1
ATOM 680 O O . GLY A 1 92 ? -6.167 0.586 -14.915 1.00 92.44 92 GLY A O 1
ATOM 681 N N . LEU A 1 93 ? -6.755 -0.454 -13.006 1.00 93.81 93 LEU A N 1
ATOM 682 C CA . LEU A 1 93 ? -5.726 -1.496 -13.062 1.00 93.81 93 LEU A CA 1
ATOM 683 C C . LEU A 1 93 ? -5.811 -2.327 -14.351 1.00 93.81 93 LE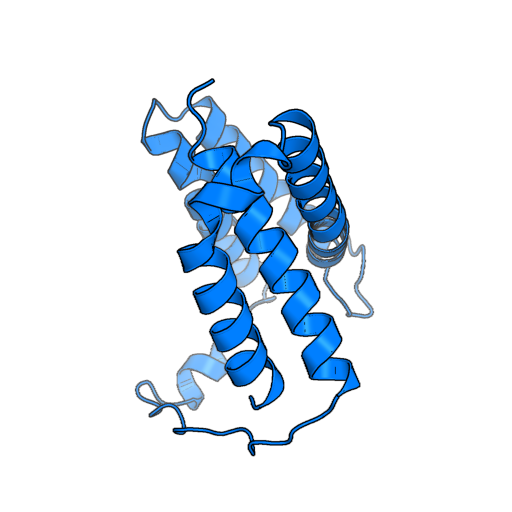U A C 1
ATOM 685 O O . LEU A 1 93 ? -4.785 -2.549 -14.990 1.00 93.81 93 LEU A O 1
ATOM 689 N N . ILE A 1 94 ? -7.012 -2.754 -14.754 1.00 94.25 94 ILE A N 1
ATOM 690 C CA . ILE A 1 94 ? -7.221 -3.533 -15.986 1.00 94.25 94 ILE A CA 1
ATOM 691 C C . ILE A 1 94 ? -6.783 -2.724 -17.212 1.00 94.25 94 ILE A C 1
ATOM 693 O O . ILE A 1 94 ? -6.003 -3.216 -18.029 1.00 94.25 94 ILE A O 1
ATOM 697 N N . VAL A 1 95 ? -7.240 -1.474 -17.329 1.00 94.25 95 VAL A N 1
ATOM 698 C CA . VAL A 1 95 ? -6.878 -0.590 -18.450 1.00 94.25 95 VAL A CA 1
ATOM 699 C C . VAL A 1 95 ? -5.368 -0.339 -18.485 1.00 94.25 95 VAL A C 1
ATOM 701 O O . VAL A 1 95 ? -4.746 -0.453 -19.543 1.00 94.25 95 VAL A O 1
ATOM 704 N N . GLY A 1 96 ? -4.762 -0.059 -17.330 1.00 92.94 96 GLY A N 1
ATOM 705 C CA . GLY A 1 96 ? -3.318 0.131 -17.200 1.00 92.94 96 GLY A CA 1
ATOM 706 C C . GLY A 1 96 ? -2.522 -1.112 -17.594 1.00 92.94 96 GLY A C 1
ATOM 707 O O . GLY A 1 96 ? -1.530 -1.008 -18.315 1.00 92.94 96 GLY A O 1
ATOM 708 N N . TYR A 1 97 ? -2.975 -2.300 -17.194 1.00 92.19 97 TYR A N 1
ATOM 709 C CA . TYR A 1 97 ? -2.308 -3.555 -17.534 1.00 92.19 97 TYR A CA 1
ATOM 710 C C . TYR A 1 97 ? -2.376 -3.857 -19.037 1.00 92.19 97 TYR A C 1
ATOM 712 O O . TYR A 1 97 ? -1.361 -4.210 -19.637 1.00 92.19 97 TYR A O 1
ATOM 720 N N . ILE A 1 98 ? -3.531 -3.637 -19.674 1.00 93.44 98 ILE A N 1
ATOM 721 C CA . ILE A 1 98 ? -3.686 -3.780 -21.131 1.00 93.44 98 ILE A CA 1
ATOM 722 C C . ILE A 1 98 ? -2.714 -2.850 -21.868 1.00 93.44 98 ILE A C 1
ATOM 724 O O . ILE A 1 98 ? -2.006 -3.283 -22.778 1.00 93.44 98 ILE A O 1
ATOM 728 N N . LEU A 1 99 ? -2.618 -1.585 -21.450 1.00 92.06 99 LEU A N 1
ATOM 729 C CA . LEU A 1 99 ? -1.661 -0.638 -22.028 1.00 92.06 99 LEU A CA 1
ATOM 730 C C . LEU A 1 99 ? -0.210 -1.077 -21.809 1.00 92.06 99 LEU A C 1
ATOM 732 O O . LEU A 1 99 ? 0.603 -0.969 -22.725 1.00 92.06 99 LEU A O 1
ATOM 736 N N . ALA A 1 100 ? 0.120 -1.614 -20.634 1.00 90.44 100 ALA A N 1
ATOM 737 C CA . ALA A 1 100 ? 1.459 -2.118 -20.347 1.00 90.44 100 ALA A CA 1
ATOM 738 C C . ALA A 1 100 ? 1.863 -3.272 -21.285 1.00 90.44 100 ALA A C 1
ATOM 740 O O . ALA A 1 100 ? 3.024 -3.325 -21.706 1.00 90.44 100 ALA A O 1
ATOM 741 N N . ILE A 1 101 ? 0.916 -4.146 -21.657 1.00 89.56 101 ILE A N 1
ATOM 742 C CA . ILE A 1 101 ? 1.130 -5.209 -22.654 1.00 89.56 101 ILE A CA 1
ATOM 743 C C . ILE A 1 101 ? 1.463 -4.594 -24.017 1.00 89.56 101 ILE A C 1
ATOM 745 O O . ILE A 1 101 ? 2.488 -4.937 -24.604 1.00 89.56 101 ILE A O 1
ATOM 749 N N . PHE A 1 102 ? 0.662 -3.634 -24.496 1.00 87.62 102 PHE A N 1
ATOM 750 C CA . PHE A 1 102 ? 0.926 -2.951 -25.773 1.00 87.62 102 PHE A CA 1
ATOM 751 C C . PHE A 1 102 ? 2.252 -2.178 -25.783 1.00 87.62 102 PHE A C 1
ATOM 753 O O . PHE A 1 102 ? 2.890 -2.047 -26.824 1.00 87.62 102 PHE A O 1
ATOM 760 N N . MET A 1 103 ? 2.697 -1.688 -24.625 1.00 85.38 103 MET A N 1
ATOM 761 C CA . MET A 1 103 ? 3.985 -1.008 -24.466 1.00 85.38 103 MET A CA 1
ATOM 762 C C . MET A 1 103 ? 5.179 -1.968 -24.322 1.00 85.38 103 MET A C 1
ATOM 764 O O . MET A 1 103 ? 6.304 -1.490 -24.152 1.00 85.38 103 MET A O 1
ATOM 768 N N . GLY A 1 104 ? 4.958 -3.289 -24.360 1.00 83.19 104 GLY A N 1
ATOM 769 C CA . GLY A 1 104 ? 6.006 -4.309 -24.239 1.00 83.19 104 GLY A CA 1
ATOM 770 C C . GLY A 1 104 ? 6.667 -4.365 -22.858 1.00 83.19 104 GLY A C 1
ATOM 771 O O . GLY A 1 104 ? 7.788 -4.843 -22.727 1.00 83.19 104 GLY A O 1
ATOM 772 N N . LYS A 1 105 ? 6.002 -3.832 -21.825 1.00 81.25 105 LYS A N 1
ATOM 773 C CA . LYS A 1 105 ? 6.500 -3.786 -20.436 1.00 81.25 105 LYS A CA 1
ATOM 774 C C . LYS A 1 105 ? 6.152 -5.045 -19.635 1.00 81.25 105 LYS A C 1
ATOM 776 O O . LYS A 1 105 ? 6.585 -5.167 -18.494 1.00 81.25 105 LYS A O 1
ATOM 781 N N . VAL A 1 106 ? 5.346 -5.938 -20.206 1.00 84.31 106 VAL A N 1
ATOM 782 C CA . VAL A 1 106 ? 4.852 -7.155 -19.556 1.00 84.31 106 VAL A CA 1
ATOM 783 C C . VAL A 1 106 ? 5.545 -8.364 -20.166 1.00 84.31 106 VAL A C 1
ATOM 785 O O . VAL A 1 106 ? 5.403 -8.622 -21.359 1.00 84.31 106 VAL A O 1
ATOM 788 N N . ASP A 1 107 ? 6.261 -9.118 -19.336 1.00 83.12 107 ASP A N 1
ATOM 789 C CA . ASP A 1 107 ? 6.819 -10.410 -19.722 1.00 83.12 107 ASP A CA 1
ATOM 790 C C . ASP A 1 107 ? 5.809 -11.525 -19.421 1.00 83.12 107 ASP A C 1
ATOM 792 O O . ASP A 1 107 ? 5.620 -11.939 -18.276 1.00 83.12 107 ASP A O 1
ATOM 796 N N . LEU A 1 108 ? 5.132 -11.997 -20.469 1.00 80.25 108 LEU A N 1
ATOM 797 C CA . LEU A 1 108 ? 4.168 -13.097 -20.383 1.00 80.25 108 LEU A CA 1
ATOM 798 C C . LEU A 1 108 ? 4.851 -14.474 -20.343 1.00 80.25 108 LEU A C 1
ATOM 800 O O . LEU A 1 108 ? 4.204 -15.466 -20.007 1.00 80.25 108 LEU A O 1
ATOM 804 N N . SER A 1 109 ? 6.152 -14.554 -20.639 1.00 80.31 109 SER A N 1
ATOM 805 C CA . SER A 1 109 ? 6.904 -15.815 -20.699 1.00 80.31 109 SER A CA 1
ATOM 806 C C . SER A 1 109 ? 6.941 -16.516 -19.342 1.00 80.31 109 SER A C 1
ATOM 808 O O . SER A 1 109 ? 6.893 -17.743 -19.280 1.00 80.31 109 SER A O 1
ATOM 810 N N . VAL A 1 110 ? 6.948 -15.746 -18.249 1.00 76.44 110 VAL A N 1
ATOM 811 C CA . VAL A 1 110 ? 6.919 -16.253 -16.866 1.00 76.44 110 VAL A CA 1
ATOM 812 C C . VAL A 1 110 ? 5.667 -17.097 -16.598 1.00 76.44 110 VAL A C 1
ATOM 814 O O . VAL A 1 110 ? 5.750 -18.120 -15.923 1.00 76.44 110 VAL A O 1
ATOM 817 N N . ILE A 1 111 ? 4.520 -16.719 -17.170 1.00 77.12 111 ILE A N 1
ATOM 818 C CA . ILE A 1 111 ? 3.251 -17.443 -17.001 1.00 77.12 111 ILE A CA 1
ATOM 819 C C . ILE A 1 111 ? 3.268 -18.750 -17.802 1.00 77.12 111 ILE A C 1
ATOM 821 O O . ILE A 1 111 ? 2.815 -19.783 -17.313 1.00 77.12 111 ILE A O 1
ATOM 825 N N . PHE A 1 112 ? 3.826 -18.724 -19.016 1.00 73.44 112 PHE A N 1
ATOM 826 C CA . PHE A 1 112 ? 3.917 -19.910 -19.872 1.00 73.44 112 PHE A CA 1
ATOM 827 C C . PHE A 1 112 ? 4.957 -20.930 -19.387 1.00 73.44 112 PHE A C 1
ATOM 829 O O . PHE A 1 112 ? 4.784 -22.123 -19.624 1.00 73.44 112 PHE A O 1
ATOM 836 N N . ASN A 1 113 ? 6.019 -20.487 -18.705 1.00 70.75 113 ASN A N 1
ATOM 837 C CA . ASN A 1 113 ? 7.099 -21.360 -18.230 1.00 70.75 113 ASN A CA 1
ATOM 838 C C . ASN A 1 113 ? 6.908 -21.832 -16.773 1.00 70.75 113 ASN A C 1
ATOM 840 O O . ASN A 1 113 ? 7.335 -22.925 -16.416 1.00 70.75 113 ASN A O 1
ATOM 844 N N . GLY A 1 114 ? 6.240 -21.039 -15.927 1.00 63.78 114 GLY A N 1
ATOM 845 C CA . GLY A 1 114 ? 6.138 -21.265 -14.476 1.00 63.78 114 GLY A CA 1
ATOM 846 C C . GLY A 1 114 ? 5.223 -22.408 -14.015 1.00 63.78 114 GLY A C 1
ATOM 847 O O . GLY A 1 114 ? 5.107 -22.629 -12.812 1.00 63.78 114 GLY A O 1
ATOM 848 N N . GLY A 1 115 ? 4.592 -23.138 -14.940 1.00 66.06 115 GLY A N 1
ATOM 849 C CA . GLY A 1 115 ? 3.604 -24.174 -14.638 1.00 66.06 115 GLY A CA 1
ATOM 850 C C . GLY A 1 115 ? 2.285 -23.583 -14.124 1.00 66.06 115 GLY A C 1
ATOM 851 O O . GLY A 1 115 ? 2.247 -22.858 -13.136 1.00 66.06 115 GLY A O 1
ATOM 852 N N . LEU A 1 116 ? 1.169 -23.927 -14.776 1.00 65.81 116 LEU A N 1
ATOM 853 C CA . LEU A 1 116 ? -0.179 -23.444 -14.417 1.00 65.81 116 LEU A CA 1
ATOM 854 C C . LEU A 1 116 ? -0.606 -23.818 -12.986 1.00 65.81 116 LEU A C 1
ATOM 856 O O . LEU A 1 116 ? -1.508 -23.200 -12.428 1.00 65.81 116 LEU A O 1
ATOM 860 N N . ILE A 1 117 ? 0.029 -24.838 -12.402 1.00 68.75 117 ILE A N 1
ATOM 861 C CA . ILE A 1 117 ? -0.228 -25.320 -11.047 1.00 68.75 117 ILE A CA 1
ATOM 862 C C . ILE A 1 117 ? 1.120 -25.486 -10.351 1.00 68.75 117 ILE A C 1
ATOM 864 O O . ILE A 1 117 ? 1.795 -26.504 -10.493 1.00 68.75 117 ILE A O 1
ATOM 868 N N . THR A 1 118 ? 1.511 -24.474 -9.588 1.00 71.88 118 THR A N 1
ATOM 869 C CA . THR A 1 118 ? 2.614 -24.558 -8.632 1.00 71.88 118 THR A CA 1
ATOM 870 C C . THR A 1 118 ? 2.021 -24.686 -7.238 1.00 71.88 118 THR A C 1
ATOM 872 O O . THR A 1 118 ? 1.265 -23.828 -6.784 1.00 71.88 118 THR A O 1
ATOM 875 N N . LEU A 1 119 ? 2.329 -25.789 -6.554 1.00 75.06 119 LEU A N 1
ATOM 876 C CA . LEU A 1 119 ? 1.893 -25.969 -5.177 1.00 75.06 119 LEU A CA 1
ATOM 877 C C . LEU A 1 119 ? 2.707 -25.006 -4.296 1.00 75.06 119 LEU A C 1
ATOM 879 O O . LEU A 1 119 ? 3.939 -25.090 -4.310 1.00 75.06 119 LEU A O 1
ATOM 883 N N . PRO A 1 120 ? 2.073 -24.082 -3.551 1.00 71.31 120 PRO A N 1
ATOM 884 C CA . PRO A 1 120 ? 2.810 -23.178 -2.684 1.00 71.31 120 PRO A CA 1
ATOM 885 C C . PRO A 1 120 ? 3.577 -24.003 -1.649 1.00 71.31 120 PRO A C 1
ATOM 887 O O . PRO A 1 120 ? 3.006 -24.864 -0.977 1.00 71.31 120 PRO A O 1
ATOM 890 N N . HIS A 1 121 ? 4.880 -23.758 -1.520 1.00 74.81 121 HIS A N 1
ATOM 891 C CA . HIS A 1 121 ? 5.679 -24.415 -0.493 1.00 74.81 121 HIS A CA 1
ATOM 892 C C . HIS A 1 121 ? 5.112 -24.066 0.889 1.00 74.81 121 HIS A C 1
ATOM 894 O O . HIS A 1 121 ? 5.023 -22.894 1.253 1.00 74.81 121 HIS A O 1
ATOM 900 N N . LEU A 1 122 ? 4.721 -25.083 1.660 1.00 69.31 122 LEU A N 1
ATOM 901 C CA . LEU A 1 122 ? 4.301 -24.920 3.051 1.00 69.31 122 LEU A CA 1
ATOM 902 C C . LEU A 1 122 ? 5.514 -24.494 3.886 1.00 69.31 122 LEU A C 1
ATOM 904 O O . LEU A 1 122 ? 6.522 -25.195 3.912 1.00 69.31 122 LEU A O 1
ATOM 908 N N . LEU A 1 123 ? 5.408 -23.347 4.567 1.00 67.62 123 LEU A N 1
ATOM 909 C CA . LEU A 1 123 ? 6.474 -22.755 5.393 1.00 67.62 123 LEU A CA 1
ATOM 910 C C . LEU A 1 123 ? 7.825 -22.618 4.655 1.00 67.62 123 LEU A C 1
ATOM 912 O O . LEU A 1 123 ? 8.831 -23.181 5.089 1.00 67.62 123 LEU A O 1
ATOM 916 N N . PRO A 1 124 ? 7.907 -21.802 3.587 1.00 68.88 124 PRO A N 1
ATOM 917 C CA . PRO A 1 124 ? 9.159 -21.616 2.851 1.00 68.88 124 PRO A CA 1
ATOM 918 C C . PRO A 1 124 ? 10.216 -20.866 3.682 1.00 68.88 124 PRO A C 1
ATOM 920 O O . PRO A 1 124 ? 11.402 -20.879 3.363 1.00 68.88 124 PRO A O 1
ATOM 923 N N . PHE A 1 125 ? 9.796 -20.222 4.777 1.00 71.88 125 PHE A N 1
ATOM 924 C CA . PHE A 1 125 ? 10.644 -19.429 5.655 1.00 71.88 125 PHE A CA 1
ATOM 925 C C . PHE A 1 125 ? 10.804 -20.101 7.021 1.00 71.88 125 PHE A C 1
ATOM 927 O O . PHE A 1 125 ? 9.822 -20.328 7.732 1.00 71.88 125 PHE A O 1
ATOM 934 N N . LYS A 1 126 ? 12.056 -20.351 7.431 1.00 75.94 126 LYS A N 1
ATOM 935 C CA . LYS A 1 126 ? 12.377 -20.879 8.766 1.00 75.94 126 LYS A CA 1
ATOM 936 C C . LYS A 1 126 ? 11.837 -19.959 9.866 1.00 75.94 126 LYS A C 1
ATOM 938 O O . LYS A 1 126 ? 11.922 -18.729 9.781 1.00 75.94 126 LYS A O 1
ATOM 943 N N . ILE A 1 127 ? 11.318 -20.558 10.936 1.00 78.75 127 ILE A N 1
ATOM 944 C CA . ILE A 1 127 ? 10.897 -19.822 12.129 1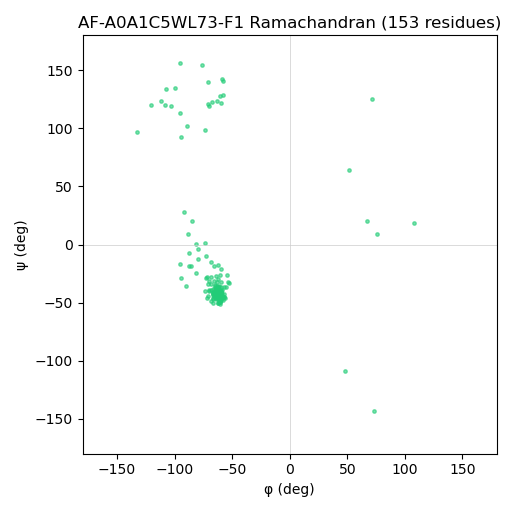.00 78.75 127 ILE A CA 1
ATOM 945 C C . ILE A 1 127 ? 12.157 -19.386 12.876 1.00 78.75 127 ILE A C 1
ATOM 947 O O . ILE A 1 127 ? 12.773 -20.161 13.599 1.00 78.75 127 ILE A O 1
ATOM 951 N N . LYS A 1 128 ? 12.552 -18.131 12.664 1.00 82.44 128 LYS A N 1
ATOM 952 C CA . LYS A 1 128 ? 13.557 -17.446 13.471 1.00 82.44 128 LYS A CA 1
ATOM 953 C C . LYS A 1 128 ? 12.863 -16.414 14.350 1.00 82.44 128 LYS A C 1
ATOM 955 O O . LYS A 1 128 ? 12.006 -15.663 13.870 1.00 82.44 128 LYS A O 1
ATOM 960 N N . PHE A 1 129 ? 13.239 -16.405 15.620 1.00 84.56 129 PHE A N 1
ATOM 961 C CA . PHE A 1 129 ? 12.829 -15.391 16.576 1.00 84.56 129 PHE A CA 1
ATOM 962 C C . PHE A 1 129 ? 13.915 -14.331 16.628 1.00 84.56 129 PHE A C 1
ATOM 964 O O . PHE A 1 129 ? 15.049 -14.603 17.010 1.00 84.56 129 PHE A O 1
ATOM 971 N N . ASP A 1 130 ? 13.560 -13.142 16.166 1.00 88.94 130 ASP A N 1
ATOM 972 C CA . ASP A 1 130 ? 14.404 -11.963 16.218 1.00 88.94 130 ASP A CA 1
ATOM 973 C C . ASP A 1 130 ? 13.651 -10.909 17.021 1.00 88.94 130 ASP A C 1
ATOM 975 O O . ASP A 1 130 ? 12.518 -10.564 16.679 1.00 88.94 130 ASP A O 1
ATOM 979 N N . LEU A 1 131 ? 14.248 -10.459 18.124 1.00 88.75 131 LEU A N 1
ATOM 980 C CA . LEU A 1 131 ? 13.577 -9.565 19.062 1.00 88.75 131 LEU A CA 1
ATOM 981 C C . LEU A 1 131 ? 13.271 -8.203 18.424 1.00 88.75 131 LEU A C 1
ATOM 983 O O . LEU A 1 131 ? 12.200 -7.651 18.664 1.00 88.75 131 LEU A O 1
ATOM 987 N N . GLY A 1 132 ? 14.157 -7.706 17.555 1.00 90.62 132 GLY A N 1
ATOM 988 C CA . GLY A 1 132 ? 13.938 -6.463 16.814 1.00 90.62 132 GLY A CA 1
ATOM 989 C C . GLY A 1 132 ? 12.743 -6.572 15.867 1.00 90.62 132 GLY A C 1
ATOM 990 O O . GLY A 1 132 ? 11.860 -5.714 15.877 1.00 90.62 132 GLY A O 1
ATOM 991 N N . ALA A 1 133 ? 12.658 -7.669 15.111 1.00 88.94 133 ALA A N 1
ATOM 992 C CA . ALA A 1 133 ? 11.520 -7.933 14.235 1.00 88.94 133 ALA A CA 1
ATOM 993 C C . ALA A 1 133 ? 10.208 -8.140 15.013 1.00 88.94 133 ALA A C 1
ATOM 995 O O . ALA A 1 133 ? 9.159 -7.696 14.552 1.00 88.94 133 ALA A O 1
ATOM 996 N N . ILE A 1 134 ? 10.249 -8.793 16.183 1.00 90.25 134 ILE A N 1
ATOM 997 C CA . ILE A 1 134 ? 9.069 -8.975 17.047 1.00 90.25 134 ILE A CA 1
ATOM 998 C C . ILE A 1 134 ? 8.515 -7.614 17.473 1.00 90.25 134 ILE A C 1
ATOM 1000 O O . ILE A 1 134 ? 7.328 -7.362 17.284 1.00 90.25 134 ILE A O 1
ATOM 1004 N N . ILE A 1 135 ? 9.366 -6.728 17.994 1.00 91.38 135 ILE A N 1
ATOM 1005 C CA . ILE A 1 135 ? 8.941 -5.400 18.457 1.00 91.38 135 ILE A CA 1
ATOM 1006 C C . ILE A 1 135 ? 8.340 -4.593 17.299 1.00 91.38 135 ILE A C 1
ATOM 1008 O O . ILE A 1 135 ? 7.262 -4.023 17.452 1.00 91.38 135 ILE A O 1
ATOM 1012 N N . ALA A 1 136 ? 8.985 -4.592 16.127 1.00 91.81 136 ALA A N 1
ATOM 1013 C CA . ALA A 1 136 ? 8.474 -3.887 14.951 1.00 91.81 136 ALA A CA 1
ATOM 1014 C C . ALA A 1 136 ? 7.075 -4.377 14.538 1.00 91.81 136 ALA A C 1
ATOM 1016 O O . ALA A 1 136 ? 6.183 -3.570 14.282 1.00 91.81 136 ALA A O 1
ATOM 1017 N N . VAL A 1 137 ? 6.861 -5.696 14.518 1.00 91.56 137 VAL A N 1
ATOM 1018 C CA . VAL A 1 137 ? 5.566 -6.288 14.155 1.00 91.56 137 VAL A CA 1
ATOM 1019 C C . VAL A 1 137 ? 4.492 -5.996 15.208 1.00 91.56 137 VAL A C 1
ATOM 1021 O O . VAL A 1 137 ? 3.366 -5.678 14.840 1.00 91.56 137 VAL A O 1
ATOM 1024 N N . VAL A 1 138 ? 4.829 -6.032 16.501 1.00 90.06 138 VAL A N 1
ATOM 1025 C CA . VAL A 1 138 ? 3.894 -5.663 17.581 1.00 90.06 138 VAL A CA 1
ATOM 1026 C C . VAL A 1 138 ? 3.411 -4.219 17.429 1.00 90.06 138 VAL A C 1
ATOM 1028 O O . VAL A 1 138 ? 2.227 -3.955 17.612 1.00 90.06 138 VAL A O 1
ATOM 1031 N N . VAL A 1 139 ? 4.292 -3.288 17.051 1.00 89.19 139 VAL A N 1
ATOM 1032 C CA . VAL A 1 139 ? 3.906 -1.886 16.812 1.00 89.19 139 VAL A CA 1
ATOM 1033 C C . VAL A 1 139 ? 2.968 -1.758 15.607 1.00 89.19 139 VAL A C 1
ATOM 1035 O O . VAL A 1 139 ? 1.970 -1.047 15.695 1.00 89.19 139 VAL A O 1
ATOM 1038 N N . ILE A 1 140 ? 3.245 -2.464 14.505 1.00 90.56 140 ILE A N 1
ATOM 1039 C CA . ILE A 1 140 ? 2.365 -2.482 13.321 1.00 90.56 140 ILE A CA 1
ATOM 1040 C C . ILE A 1 140 ? 0.974 -3.012 13.691 1.00 90.56 140 ILE A C 1
ATOM 1042 O O . ILE A 1 140 ? -0.038 -2.444 13.288 1.00 90.56 140 ILE A O 1
ATOM 1046 N N . PHE A 1 141 ? 0.915 -4.065 14.499 1.00 89.69 141 PHE A N 1
ATOM 1047 C CA . PHE A 1 141 ? -0.345 -4.633 14.958 1.00 89.69 141 PHE A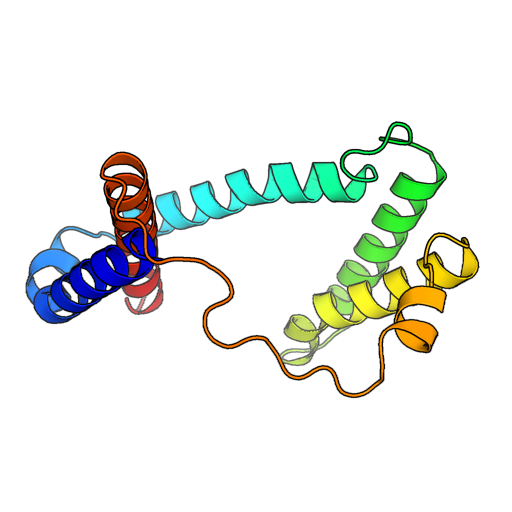 CA 1
ATOM 1048 C C . PHE A 1 141 ? -1.094 -3.748 15.960 1.00 89.69 141 PHE A C 1
ATOM 1050 O O . PHE A 1 141 ? -2.316 -3.653 15.910 1.00 89.69 141 PHE A O 1
ATOM 1057 N N . LEU A 1 142 ? -0.390 -3.008 16.818 1.00 85.81 142 LEU A N 1
ATOM 1058 C CA . LEU A 1 142 ? -1.019 -1.988 17.661 1.00 85.81 142 LEU A CA 1
ATOM 1059 C C . LEU A 1 142 ? -1.708 -0.903 16.810 1.00 85.81 142 LEU A C 1
ATOM 1061 O O . LEU A 1 142 ? -2.811 -0.460 17.127 1.00 85.81 142 LEU A O 1
ATOM 1065 N N . VAL A 1 143 ? -1.057 -0.492 15.719 1.00 86.75 143 VAL A N 1
ATOM 1066 C CA . VAL A 1 143 ? -1.591 0.472 14.749 1.00 86.75 143 VAL A CA 1
ATOM 1067 C C . VAL A 1 143 ? -2.835 -0.081 14.037 1.00 86.75 143 VAL A C 1
ATOM 1069 O O . VAL A 1 143 ? -3.849 0.612 13.982 1.00 86.75 143 VAL A O 1
ATOM 1072 N N . SER A 1 144 ? -2.791 -1.337 13.585 1.00 87.81 144 SER A N 1
ATOM 1073 C CA . SER A 1 144 ? -3.931 -2.076 13.007 1.00 87.81 144 SER A CA 1
ATOM 1074 C C . SER A 1 144 ? -5.129 -2.155 13.968 1.00 87.81 144 SER A C 1
ATOM 1076 O O . SER A 1 144 ? -6.272 -1.863 13.600 1.00 87.81 144 SER A O 1
ATOM 1078 N N . ALA A 1 145 ? -4.874 -2.463 15.243 1.00 85.12 145 ALA A N 1
ATOM 1079 C CA . ALA A 1 145 ? -5.912 -2.489 16.268 1.00 85.12 145 ALA A CA 1
ATOM 1080 C C . ALA A 1 145 ? -6.544 -1.100 16.487 1.00 85.12 145 ALA A C 1
ATOM 1082 O O . ALA A 1 145 ? -7.765 -0.989 16.615 1.00 85.12 145 ALA A O 1
ATOM 1083 N N . ALA A 1 146 ? -5.738 -0.031 16.498 1.00 83.50 146 ALA A N 1
ATOM 1084 C CA . ALA A 1 146 ? -6.234 1.339 16.634 1.00 83.50 146 ALA A CA 1
ATOM 1085 C C . ALA A 1 146 ? -7.095 1.779 15.434 1.00 83.50 146 ALA A C 1
ATOM 1087 O O . ALA A 1 146 ? -8.123 2.429 15.635 1.00 83.50 146 ALA A O 1
ATOM 1088 N N . GLU A 1 147 ? -6.712 1.400 14.211 1.00 85.62 147 GLU A N 1
ATOM 1089 C CA . GLU A 1 147 ? -7.509 1.610 12.993 1.00 85.62 147 GLU A CA 1
ATOM 1090 C C . GLU A 1 147 ? -8.864 0.893 13.081 1.00 85.62 147 GLU A C 1
ATOM 1092 O O . GLU A 1 147 ? -9.904 1.525 12.903 1.00 85.62 147 GLU A O 1
ATOM 1097 N N . THR A 1 148 ? -8.864 -0.388 13.460 1.00 83.88 148 THR A N 1
ATOM 1098 C CA . THR A 1 148 ? -10.086 -1.204 13.584 1.00 83.88 148 THR A CA 1
ATOM 1099 C C . THR A 1 148 ? -11.073 -0.616 14.600 1.00 83.88 148 THR A C 1
ATOM 1101 O O . THR A 1 148 ? -12.284 -0.589 14.367 1.00 83.88 148 THR A O 1
ATOM 1104 N N . ILE A 1 149 ? -10.570 -0.108 15.732 1.00 82.25 149 ILE A N 1
ATOM 1105 C CA . ILE A 1 149 ? -11.398 0.580 16.735 1.00 82.25 149 ILE A CA 1
ATOM 1106 C C . ILE A 1 149 ? -11.994 1.865 16.147 1.00 82.25 149 ILE A C 1
ATOM 1108 O O . ILE A 1 149 ? -13.180 2.123 16.336 1.00 82.25 149 ILE A O 1
ATOM 1112 N N . GLY A 1 150 ? -11.194 2.651 15.422 1.00 76.12 150 GLY A N 1
ATOM 1113 C CA . GLY A 1 150 ? -11.654 3.877 14.769 1.00 76.12 150 GLY A CA 1
ATOM 1114 C C . GLY A 1 150 ? -12.779 3.646 13.762 1.00 76.12 150 GLY A C 1
ATOM 1115 O O . GLY A 1 150 ? -13.742 4.405 13.765 1.00 76.12 150 GLY A O 1
ATOM 1116 N N . ASP A 1 151 ? -12.679 2.585 12.961 1.00 77.25 151 ASP A N 1
ATOM 1117 C CA . ASP A 1 151 ? -13.677 2.227 11.942 1.00 77.25 151 ASP A CA 1
ATOM 1118 C C . ASP A 1 151 ? -14.984 1.679 12.550 1.00 77.25 151 ASP A C 1
ATOM 1120 O O . ASP A 1 151 ? -16.068 1.841 11.997 1.00 77.25 151 ASP A O 1
ATOM 1124 N N . THR A 1 152 ? -14.901 1.068 13.738 1.00 76.25 152 THR A N 1
ATOM 1125 C CA . THR A 1 152 ? -16.066 0.489 14.434 1.00 76.25 152 THR A CA 1
ATOM 1126 C C . THR A 1 152 ? -16.823 1.512 15.291 1.00 76.25 152 THR A C 1
ATOM 1128 O O . THR A 1 152 ? -17.969 1.273 15.683 1.00 76.25 152 THR A O 1
ATOM 1131 N N . GLN A 1 153 ? -16.206 2.646 15.634 1.00 69.44 153 GLN A N 1
ATOM 1132 C CA . GLN A 1 153 ? -16.868 3.688 16.414 1.00 69.44 153 GLN A CA 1
ATOM 1133 C C . GLN A 1 153 ? -17.943 4.363 15.537 1.00 69.44 153 GLN A C 1
ATOM 1135 O O . GLN A 1 153 ? -17.595 4.956 14.517 1.00 69.44 153 GLN A O 1
ATOM 1140 N N . PRO A 1 154 ? -19.239 4.321 15.910 1.00 54.91 154 PRO A N 1
ATOM 1141 C CA . PRO A 1 154 ? -20.233 5.119 15.210 1.00 54.91 154 PRO A CA 1
ATOM 1142 C C . PRO A 1 154 ? -19.876 6.596 15.411 1.00 54.91 154 PRO A C 1
ATOM 1144 O O . PRO A 1 154 ? -19.702 7.038 16.550 1.00 54.91 154 PRO A O 1
ATOM 1147 N N . LEU A 1 155 ? -19.701 7.309 14.296 1.00 49.12 155 LEU A N 1
ATOM 1148 C CA . LEU A 1 155 ? -19.617 8.770 14.261 1.00 49.12 155 LEU A CA 1
ATOM 1149 C C . LEU A 1 155 ? -20.846 9.402 14.925 1.00 49.12 155 LEU A C 1
ATOM 1151 O O . LEU A 1 155 ? -21.965 8.877 14.713 1.00 49.12 155 LEU A O 1
#

Solvent-accessible surface area (backbone atoms only — not comparable to full-atom values): 8602 Å² total; per-residue (Å²): 91,35,20,55,55,53,19,50,54,51,39,53,52,50,58,73,48,35,85,74,54,50,80,76,58,46,64,69,56,20,51,52,52,51,51,51,52,51,54,57,50,46,57,56,49,56,40,49,37,24,42,47,97,44,96,58,48,65,33,70,70,34,42,50,47,38,51,51,20,50,49,45,19,50,52,39,37,71,75,36,64,76,77,48,34,75,48,13,61,58,52,10,51,53,55,31,51,56,51,35,49,78,68,67,75,54,78,65,62,60,64,76,68,60,50,96,77,68,81,78,70,81,75,83,62,75,77,52,82,44,71,70,57,24,54,54,38,36,52,53,39,54,50,52,52,42,41,55,52,41,73,69,52,83,129

Radius of gyration: 20.75 Å; Cα contacts (8 Å, |Δi|>4): 111; chains: 1; bounding box: 40×38×54 Å

Sequen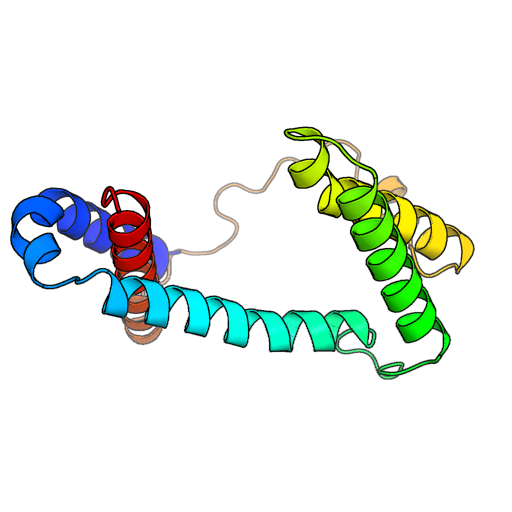ce (155 aa):
MGAVLIGGLIEGCLGLLARDWKKNITPIVAASVVTSIGFSLFSVGTRSFGGGYSESFGSAKNLLLGIITLAACLLFNIFAKSYWKQLSVLFGLIVGYILAIFMGKVDLSVIFNGGLITLPHLLPFKIKFDLGAIIAVVVIFLVSAAETIGDTQPL

Mean predicted aligned error: 8.03 Å

pLDDT: mean 84.3, std 8.43, range [49.12, 94.94]

Foldseek 3Di:
DQLLVLLVVLLVVCLVVCVPCLVVQDLVNLVVLVVVVVVVVVVVVVCVLQPHPDPSGNPPLSVVLSVQLVVQLVVQLVPDDDPSNVCSNVRSVVVSVVVCVVVVVDDCVCVVPVDPDDDPDDCPDDNDDDPVSNVVSNVVSVSVSSNVSSVPDDD

Nearest PDB structures (foldseek):
  5eul-assembly1_A  TM=2.201E-01  e=7.561E+00  Bacillus subtilis subsp. subtilis str. 168

Secondary structure (DSSP, 8-state):
-HHHHHHHHHHHHHHHTHHHHGGG--HHHHHHHHHHHHHHHHHHHHHHHTTTTSTTTT-HHHHHHHHHHHHHHHHHHHH--GGGGTTHHHHHHHHHHHHHHHTT----HHHHHS-S-PPPPSS-S-----HHHHHHHHHHHHHHHHHHHHHHS--